Protein AF-A0A2G2GHB9-F1 (afdb_monomer_lite)

Sequence (116 aa):
MEKRIILSNEKTLLSKEYKMWLAQELSEKMLSRMKTADWLSDVLYAYEGTIYISRHYILRIHDELVDCAFGHDGAFTWASDVRRFCDKLPERRSARSQLLKLQVFDAVFKILQSEE

Radius of gyration: 13.55 Å; chains: 1; bounding box: 34×33×32 Å

Structure (mmCIF, N/CA/C/O backbone):
data_AF-A0A2G2GHB9-F1
#
_entry.id   AF-A0A2G2GHB9-F1
#
loop_
_atom_site.group_PDB
_atom_site.id
_atom_site.type_symbol
_atom_site.label_atom_id
_atom_site.label_alt_id
_atom_site.label_comp_id
_atom_site.label_asym_id
_atom_site.label_entity_id
_atom_site.label_seq_id
_atom_site.pdbx_PDB_ins_code
_atom_site.Cartn_x
_atom_site.Cartn_y
_atom_site.Cartn_z
_atom_site.occupancy
_atom_site.B_iso_or_equiv
_atom_site.auth_seq_id
_atom_site.auth_comp_id
_atom_site.auth_asym_id
_atom_site.auth_atom_id
_atom_site.pdbx_PDB_model_num
ATOM 1 N N . MET A 1 1 ? -10.915 9.281 20.440 1.00 53.53 1 MET A N 1
ATOM 2 C CA . MET A 1 1 ? -10.208 10.090 19.421 1.00 53.53 1 MET A CA 1
ATOM 3 C C . MET A 1 1 ? -10.323 9.338 18.115 1.00 53.53 1 MET A C 1
ATOM 5 O O . MET A 1 1 ? -10.136 8.132 18.135 1.00 53.53 1 MET A O 1
ATOM 9 N N . GLU A 1 2 ? -10.687 10.006 17.026 1.00 70.44 2 GLU A N 1
ATOM 10 C CA . GLU A 1 2 ? -10.761 9.364 15.709 1.00 70.44 2 GLU A CA 1
ATOM 11 C C . GLU A 1 2 ? -9.355 8.898 15.294 1.00 70.44 2 GLU A C 1
ATOM 13 O O . GLU A 1 2 ? -8.417 9.704 15.291 1.00 70.44 2 GLU A O 1
ATOM 18 N N . LYS A 1 3 ? -9.186 7.597 15.009 1.00 86.56 3 LYS A N 1
ATOM 19 C CA . LYS A 1 3 ? -7.924 7.068 14.480 1.00 86.56 3 LYS A CA 1
ATOM 20 C C . LYS A 1 3 ? -7.722 7.681 13.093 1.00 86.56 3 LYS A C 1
ATOM 22 O O . LYS A 1 3 ? -8.579 7.558 12.219 1.00 86.56 3 LYS A O 1
ATOM 27 N N . ARG A 1 4 ? -6.606 8.390 12.910 1.00 92.75 4 ARG A N 1
ATOM 28 C CA . ARG A 1 4 ? -6.264 9.046 11.644 1.00 92.75 4 ARG A CA 1
ATOM 29 C C . ARG A 1 4 ? -4.873 8.637 11.196 1.00 92.75 4 ARG A C 1
ATOM 31 O O . ARG A 1 4 ? -3.920 8.745 11.966 1.00 92.75 4 ARG A O 1
ATOM 38 N N . ILE A 1 5 ? -4.757 8.243 9.936 1.00 95.00 5 ILE A N 1
ATOM 39 C CA . ILE A 1 5 ? -3.480 7.925 9.295 1.00 95.00 5 ILE A CA 1
ATOM 40 C C . ILE A 1 5 ? -3.268 8.878 8.137 1.00 95.00 5 ILE A C 1
ATOM 42 O O . ILE A 1 5 ? -4.180 9.147 7.362 1.00 95.00 5 ILE A O 1
ATOM 46 N N . ILE A 1 6 ? -2.052 9.405 8.023 1.00 95.94 6 ILE A N 1
ATOM 47 C CA . ILE A 1 6 ? -1.658 10.270 6.915 1.00 95.94 6 ILE A CA 1
ATOM 48 C C . ILE A 1 6 ? -0.632 9.515 6.084 1.00 95.94 6 ILE A C 1
ATOM 50 O O . ILE A 1 6 ? 0.429 9.128 6.583 1.00 95.94 6 ILE A O 1
ATOM 54 N N . LEU A 1 7 ? -0.948 9.311 4.810 1.00 96.69 7 LEU A N 1
ATOM 55 C CA . LEU A 1 7 ? -0.066 8.632 3.879 1.00 96.69 7 LEU A CA 1
ATOM 56 C C . LEU A 1 7 ? 1.143 9.492 3.520 1.00 96.69 7 LEU A C 1
ATOM 58 O O . LEU A 1 7 ? 1.153 10.720 3.630 1.00 96.69 7 LEU A O 1
ATOM 62 N N . SER A 1 8 ? 2.197 8.812 3.098 1.00 96.62 8 SER A N 1
ATOM 63 C CA . SER A 1 8 ? 3.403 9.441 2.590 1.00 96.62 8 SER A CA 1
ATOM 64 C C . SER A 1 8 ? 3.063 10.152 1.277 1.00 96.62 8 SER A C 1
ATOM 66 O O . SER A 1 8 ? 2.224 9.695 0.501 1.00 96.62 8 SER A O 1
ATOM 68 N N . ASN A 1 9 ? 3.694 11.297 1.011 1.00 95.69 9 ASN A N 1
ATOM 69 C CA . ASN A 1 9 ? 3.399 12.051 -0.209 1.00 95.69 9 ASN A CA 1
ATOM 70 C C . ASN A 1 9 ? 3.831 11.281 -1.477 1.00 95.69 9 ASN A C 1
ATOM 72 O O . ASN A 1 9 ? 4.693 10.402 -1.426 1.00 95.69 9 ASN A O 1
ATOM 76 N N . GLU A 1 10 ? 3.277 11.656 -2.636 1.00 96.00 10 GLU A N 1
ATOM 77 C CA . GLU A 1 10 ? 3.544 10.998 -3.927 1.00 96.00 10 GLU A CA 1
ATOM 78 C C . GLU A 1 10 ? 5.046 10.914 -4.257 1.00 96.00 10 GLU A C 1
ATOM 80 O O . GLU A 1 10 ? 5.521 9.881 -4.729 1.00 96.00 10 GLU A O 1
ATOM 85 N N . LYS A 1 11 ? 5.823 11.966 -3.961 1.00 96.31 11 LYS A N 1
ATOM 86 C CA . LYS A 1 11 ? 7.272 11.989 -4.216 1.00 96.31 11 LYS A CA 1
ATOM 87 C C . LYS A 1 11 ? 8.006 10.933 -3.387 1.00 96.31 11 LYS A C 1
ATOM 89 O O . LYS A 1 11 ? 8.937 10.319 -3.904 1.00 96.31 11 LYS A O 1
ATOM 94 N N . THR A 1 12 ? 7.597 10.736 -2.135 1.00 97.06 12 THR A N 1
ATOM 95 C CA . THR A 1 12 ? 8.139 9.699 -1.254 1.00 97.06 12 THR A CA 1
ATOM 96 C C . THR A 1 12 ? 7.714 8.317 -1.725 1.00 97.06 12 THR A C 1
ATOM 98 O O . THR A 1 12 ? 8.582 7.479 -1.920 1.00 97.06 12 THR A O 1
ATOM 101 N N . LEU A 1 13 ? 6.423 8.083 -1.978 1.00 96.88 13 LEU A N 1
ATOM 102 C CA . LEU A 1 13 ? 5.926 6.764 -2.390 1.00 96.88 13 LEU A CA 1
ATOM 103 C C . LEU A 1 13 ? 6.558 6.284 -3.703 1.00 96.88 13 LEU A C 1
ATOM 105 O O . LEU A 1 13 ? 6.913 5.117 -3.843 1.00 96.88 13 LEU A O 1
ATOM 109 N N . LEU A 1 14 ? 6.747 7.187 -4.667 1.00 96.44 14 LEU A N 1
ATOM 110 C CA . LEU A 1 14 ? 7.364 6.857 -5.954 1.00 96.44 14 LEU A CA 1
ATOM 111 C C . LEU A 1 14 ? 8.899 6.787 -5.901 1.00 96.44 14 LEU A C 1
ATOM 113 O O . LEU A 1 14 ? 9.535 6.497 -6.919 1.00 96.44 14 LEU A O 1
ATOM 117 N N . SER A 1 15 ? 9.515 7.076 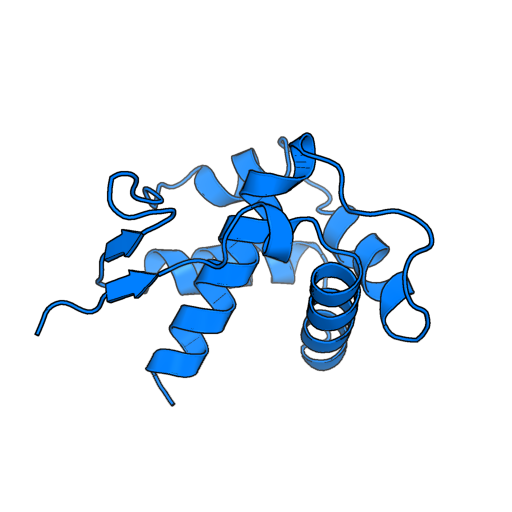-4.754 1.00 96.81 15 SER A N 1
ATOM 118 C CA . SER A 1 15 ? 10.968 7.111 -4.610 1.00 96.81 15 SER A CA 1
ATOM 119 C C . SER A 1 15 ? 11.592 5.715 -4.724 1.00 96.81 15 SER A C 1
ATOM 121 O O . SER A 1 15 ? 10.920 4.682 -4.656 1.00 96.81 15 SER A O 1
ATOM 123 N N . LYS A 1 16 ? 12.908 5.675 -4.948 1.00 95.69 16 LYS A N 1
ATOM 124 C CA . LYS A 1 16 ? 13.646 4.403 -5.003 1.00 95.69 16 LYS A CA 1
ATOM 125 C C . LYS A 1 16 ? 13.775 3.809 -3.606 1.00 95.69 16 LYS A C 1
ATOM 127 O O . LYS A 1 16 ? 13.712 2.598 -3.436 1.00 95.69 16 LYS A O 1
ATOM 132 N N . GLU A 1 17 ? 13.933 4.699 -2.638 1.00 95.25 17 GLU A N 1
ATOM 133 C CA . GLU A 1 17 ? 14.120 4.436 -1.225 1.00 95.25 17 GLU A CA 1
ATOM 134 C C . GLU A 1 17 ? 12.874 3.760 -0.652 1.00 95.25 17 GLU A C 1
ATOM 136 O O . GLU A 1 17 ? 12.983 2.702 -0.043 1.00 95.25 17 GLU A O 1
ATOM 141 N N . TYR A 1 18 ? 11.681 4.289 -0.948 1.00 95.88 18 TYR A N 1
ATOM 142 C CA . TYR A 1 18 ? 10.423 3.680 -0.516 1.00 95.88 18 TYR A CA 1
ATOM 143 C C . TYR A 1 18 ? 10.217 2.299 -1.140 1.00 95.88 18 TYR A C 1
ATOM 145 O O . TYR A 1 18 ? 9.785 1.366 -0.474 1.00 95.88 18 TYR A O 1
ATOM 153 N N . LYS A 1 19 ? 10.570 2.140 -2.419 1.00 93.94 19 LYS A N 1
ATOM 154 C CA . LYS A 1 19 ? 10.466 0.851 -3.109 1.00 93.94 19 LYS A CA 1
ATOM 155 C C . LYS A 1 19 ? 11.386 -0.214 -2.504 1.00 93.94 19 LYS A C 1
ATOM 157 O O . LYS A 1 19 ? 10.980 -1.368 -2.411 1.00 93.94 19 LYS A O 1
ATOM 162 N N . MET A 1 20 ? 12.604 0.167 -2.121 1.00 94.06 20 MET A N 1
ATOM 163 C CA . MET A 1 20 ? 13.547 -0.719 -1.436 1.00 94.06 20 MET A CA 1
ATOM 164 C C . MET A 1 20 ? 13.067 -1.053 -0.020 1.00 94.06 20 MET A C 1
ATOM 166 O O . MET A 1 20 ? 13.031 -2.226 0.329 1.00 94.06 20 MET A O 1
ATOM 170 N N . TRP A 1 21 ? 12.618 -0.056 0.748 1.00 95.12 21 TRP A N 1
ATOM 171 C CA . TRP A 1 21 ? 12.028 -0.275 2.072 1.00 95.12 21 TRP A CA 1
ATOM 172 C C . TRP A 1 21 ? 10.840 -1.246 2.005 1.00 95.12 21 TRP A C 1
ATOM 174 O O . TRP A 1 21 ? 10.829 -2.265 2.685 1.00 95.12 21 TRP A O 1
ATOM 184 N N . LEU A 1 22 ? 9.895 -1.016 1.088 1.00 94.38 22 LEU A N 1
ATOM 185 C CA . LEU A 1 22 ? 8.750 -1.906 0.893 1.00 94.38 22 LEU A CA 1
ATOM 186 C C . LEU A 1 22 ? 9.181 -3.332 0.514 1.00 94.38 22 LEU A C 1
ATOM 188 O O . LEU A 1 22 ? 8.553 -4.304 0.928 1.00 94.38 22 LEU A O 1
ATOM 192 N N . ALA A 1 23 ? 10.242 -3.476 -0.284 1.00 92.81 23 ALA A N 1
ATOM 193 C CA . ALA A 1 23 ? 10.780 -4.784 -0.637 1.00 92.81 23 ALA A CA 1
ATOM 194 C C . ALA A 1 23 ? 11.309 -5.543 0.588 1.00 92.81 23 ALA A C 1
ATOM 196 O O . ALA A 1 23 ? 11.078 -6.748 0.680 1.00 92.81 23 ALA A O 1
ATOM 197 N N . GLN A 1 24 ? 11.980 -4.845 1.507 1.00 93.19 24 GLN A N 1
ATOM 198 C CA . GLN A 1 24 ? 12.509 -5.404 2.754 1.00 93.19 24 GLN A CA 1
ATOM 199 C C . GLN A 1 24 ? 11.370 -5.849 3.674 1.00 93.19 24 GLN A C 1
ATOM 201 O O . GLN A 1 24 ? 11.286 -7.029 4.006 1.00 93.19 24 GLN A O 1
ATOM 206 N N . GLU A 1 25 ? 10.414 -4.961 3.945 1.00 93.31 25 GLU A N 1
ATOM 207 C CA . GLU A 1 25 ? 9.235 -5.259 4.768 1.00 93.31 25 GLU A CA 1
ATOM 208 C C . GLU A 1 25 ? 8.436 -6.464 4.238 1.00 93.31 25 GLU A C 1
ATOM 210 O O . GLU A 1 25 ? 8.007 -7.352 4.979 1.00 93.31 25 GLU A O 1
ATOM 215 N N . LEU A 1 26 ? 8.238 -6.538 2.917 1.00 90.75 26 LEU A N 1
ATOM 216 C CA . LEU A 1 26 ? 7.537 -7.664 2.299 1.00 90.75 26 LEU A CA 1
ATOM 217 C C . LEU A 1 26 ? 8.355 -8.953 2.286 1.00 90.75 26 LEU A C 1
ATOM 219 O O . LEU A 1 26 ? 7.756 -10.029 2.170 1.00 90.75 26 LEU A O 1
ATOM 223 N N . SER A 1 27 ? 9.684 -8.863 2.326 1.00 89.06 27 SER A N 1
ATOM 224 C CA . SER A 1 27 ? 10.577 -10.016 2.439 1.00 89.06 27 SER A CA 1
ATOM 225 C C . SER A 1 27 ? 10.486 -10.615 3.841 1.00 89.06 27 SER A C 1
ATOM 227 O O . SER A 1 27 ? 10.250 -11.815 3.971 1.00 89.06 27 SER A O 1
ATOM 229 N N . GLU A 1 28 ? 10.534 -9.771 4.875 1.00 89.62 28 GLU A N 1
ATOM 230 C CA . GLU A 1 28 ? 10.434 -10.177 6.283 1.00 89.62 28 GLU A CA 1
ATOM 231 C C . GLU A 1 28 ? 9.115 -10.888 6.602 1.00 89.62 28 GLU A C 1
ATOM 233 O O . GLU A 1 28 ? 9.102 -11.891 7.311 1.00 89.62 28 GLU A O 1
ATOM 238 N N . LYS A 1 29 ? 7.997 -10.445 6.013 1.00 87.62 29 LYS A N 1
ATOM 239 C CA . LYS A 1 29 ? 6.691 -11.103 6.207 1.00 87.62 29 LYS A CA 1
ATOM 240 C C . LYS A 1 29 ? 6.564 -12.468 5.516 1.00 87.62 29 LYS A C 1
ATOM 242 O O . LYS A 1 29 ? 5.633 -13.208 5.819 1.00 87.62 29 LYS A O 1
ATOM 247 N N . MET A 1 30 ? 7.429 -12.792 4.547 1.00 83.75 30 MET A N 1
ATOM 248 C CA . MET A 1 30 ? 7.450 -14.063 3.792 1.00 83.75 30 MET A CA 1
ATOM 249 C C . MET A 1 30 ? 6.094 -14.534 3.206 1.00 83.75 30 MET A C 1
ATOM 251 O O . MET A 1 30 ? 5.898 -15.718 2.933 1.00 83.75 30 MET A O 1
ATOM 255 N N . LEU A 1 31 ? 5.146 -13.623 2.957 1.00 85.88 31 LEU A N 1
ATOM 256 C CA . LEU A 1 31 ? 3.818 -13.970 2.429 1.00 85.88 31 LEU A CA 1
ATOM 257 C C . LEU A 1 31 ? 3.885 -14.462 0.972 1.00 85.88 31 LEU A C 1
ATOM 259 O O . LEU A 1 31 ? 4.718 -14.007 0.185 1.00 85.88 31 LEU A O 1
ATOM 263 N N . SER A 1 32 ? 3.001 -15.374 0.566 1.00 86.19 32 SER A N 1
ATOM 264 C CA . SER A 1 32 ? 2.811 -15.680 -0.860 1.00 86.19 32 SER A CA 1
ATOM 265 C C . SER A 1 32 ? 2.080 -14.528 -1.565 1.00 86.19 32 SER A C 1
ATOM 267 O O . SER A 1 32 ? 1.520 -13.661 -0.908 1.00 86.19 32 SER A O 1
ATOM 269 N N . ARG A 1 33 ? 2.056 -14.512 -2.905 1.00 86.31 33 ARG A N 1
ATOM 270 C CA . ARG A 1 33 ? 1.388 -13.447 -3.686 1.00 86.31 33 ARG A CA 1
ATOM 271 C C . ARG A 1 33 ? -0.076 -13.247 -3.283 1.00 86.31 33 ARG A C 1
ATOM 273 O O . ARG A 1 33 ? -0.453 -12.131 -2.952 1.00 86.31 33 ARG A O 1
ATOM 280 N N . MET A 1 34 ? -0.844 -14.338 -3.253 1.00 86.81 34 MET A N 1
ATOM 281 C CA . MET A 1 34 ? -2.251 -14.325 -2.835 1.00 86.81 34 MET A CA 1
ATOM 282 C C . MET A 1 34 ? -2.392 -13.906 -1.375 1.00 86.81 34 MET A C 1
ATOM 284 O O . MET A 1 34 ? -3.137 -12.985 -1.075 1.00 86.81 34 MET A O 1
ATOM 288 N N . LYS A 1 35 ? -1.575 -14.481 -0.480 1.00 90.19 35 LYS A N 1
ATOM 289 C CA . LYS A 1 35 ? -1.613 -14.110 0.938 1.00 90.19 35 LYS A CA 1
ATOM 290 C C . LYS A 1 35 ? -1.274 -12.643 1.184 1.00 90.19 35 LYS A C 1
ATOM 292 O O . LYS A 1 35 ? -1.741 -12.091 2.167 1.00 90.19 35 LYS A O 1
ATOM 297 N N . THR A 1 36 ? -0.465 -12.011 0.334 1.00 91.25 36 THR A N 1
ATOM 298 C CA . THR A 1 36 ? -0.227 -10.566 0.420 1.00 91.25 36 THR A CA 1
ATOM 299 C C . THR A 1 36 ? -1.503 -9.785 0.116 1.00 91.25 36 THR A C 1
ATOM 301 O O . THR A 1 36 ? -1.779 -8.824 0.819 1.00 91.25 36 THR A O 1
ATOM 304 N N . ALA A 1 37 ? -2.279 -10.177 -0.897 1.00 90.62 37 ALA A N 1
ATOM 305 C CA . ALA A 1 37 ? -3.540 -9.513 -1.229 1.00 90.62 37 ALA A CA 1
ATOM 306 C C . ALA A 1 37 ? -4.590 -9.685 -0.121 1.00 90.62 37 ALA A C 1
ATOM 308 O O . ALA A 1 37 ? -5.199 -8.697 0.296 1.00 90.62 37 ALA A O 1
ATOM 309 N N . ASP A 1 38 ? -4.727 -10.910 0.396 1.00 92.25 38 ASP A N 1
ATOM 310 C CA . ASP A 1 38 ? -5.612 -11.220 1.524 1.00 92.25 38 ASP A CA 1
ATOM 311 C C . ASP A 1 38 ? -5.213 -10.387 2.749 1.00 92.25 38 ASP A C 1
ATOM 313 O O . ASP A 1 38 ? -6.023 -9.653 3.301 1.00 92.25 38 ASP A O 1
ATOM 317 N N . TRP A 1 39 ? -3.922 -10.385 3.097 1.00 94.25 39 TRP A N 1
ATOM 318 C CA . TRP A 1 39 ? -3.394 -9.618 4.225 1.00 94.25 39 TRP A CA 1
ATOM 319 C C . TRP A 1 39 ? -3.630 -8.107 4.098 1.00 94.25 39 TRP A C 1
ATOM 321 O O . TRP A 1 39 ? -3.996 -7.459 5.077 1.00 94.25 39 TRP A O 1
ATOM 331 N N . LEU A 1 40 ? -3.435 -7.530 2.907 1.00 94.94 40 LEU A N 1
ATOM 332 C CA . LEU A 1 40 ? -3.727 -6.112 2.674 1.00 94.94 40 LEU A CA 1
ATOM 333 C C . LEU A 1 40 ? -5.209 -5.808 2.906 1.00 94.94 40 LEU A C 1
ATOM 335 O O . LEU A 1 40 ? -5.539 -4.799 3.528 1.00 94.94 40 LEU A O 1
ATOM 339 N N . SER A 1 41 ? -6.079 -6.681 2.402 1.00 94.81 41 SER A N 1
ATOM 340 C CA . SER A 1 41 ? -7.529 -6.558 2.534 1.00 94.81 41 SER A CA 1
ATOM 341 C C . SER A 1 41 ? -7.952 -6.646 3.997 1.00 94.81 41 SER A C 1
ATOM 343 O O . SER A 1 41 ? -8.640 -5.753 4.483 1.00 94.81 41 SER A O 1
ATOM 345 N N . ASP A 1 42 ? -7.470 -7.657 4.718 1.00 95.31 42 ASP A N 1
ATOM 346 C CA . ASP A 1 42 ? -7.795 -7.894 6.124 1.00 95.31 42 ASP A CA 1
ATOM 347 C C . ASP A 1 42 ? -7.439 -6.688 7.000 1.00 95.31 42 ASP A C 1
ATOM 349 O O . ASP A 1 42 ? -8.272 -6.211 7.772 1.00 95.31 42 ASP A O 1
ATOM 353 N N . VAL A 1 43 ? -6.224 -6.143 6.849 1.00 95.75 43 VAL A N 1
ATOM 354 C CA . VAL A 1 43 ? -5.784 -4.984 7.644 1.00 95.75 43 VAL A CA 1
ATOM 355 C C . VAL A 1 43 ? -6.592 -3.732 7.302 1.00 95.75 43 VAL A C 1
ATOM 357 O O . VAL A 1 43 ? -6.958 -2.976 8.200 1.00 95.75 43 VAL A O 1
ATOM 360 N N . LEU A 1 44 ? -6.886 -3.497 6.020 1.00 95.50 44 LEU A N 1
ATOM 361 C CA . LEU A 1 44 ? -7.671 -2.331 5.612 1.00 95.50 44 LEU A CA 1
ATOM 362 C C . LEU A 1 44 ? -9.123 -2.424 6.093 1.00 95.50 44 LEU A C 1
ATOM 364 O O . LEU A 1 44 ? -9.642 -1.437 6.606 1.00 95.50 44 LEU A O 1
ATOM 368 N N . TYR A 1 45 ? -9.777 -3.580 5.968 1.00 93.88 45 TYR A N 1
ATOM 369 C CA . TYR A 1 45 ? -11.169 -3.736 6.404 1.00 93.88 45 TYR A CA 1
ATOM 370 C C . TYR A 1 45 ? -11.335 -3.708 7.918 1.00 93.88 45 TYR A C 1
ATOM 372 O O . TYR A 1 45 ? -12.371 -3.253 8.398 1.00 93.88 45 TYR A O 1
ATOM 380 N N . ALA A 1 46 ? -10.331 -4.160 8.668 1.00 93.50 46 ALA A N 1
ATOM 381 C CA . ALA A 1 46 ? -10.348 -4.086 10.123 1.00 93.50 46 ALA A CA 1
ATOM 382 C C . ALA A 1 46 ? -10.118 -2.661 10.660 1.00 93.50 46 ALA A C 1
ATOM 384 O O . ALA A 1 46 ? -10.369 -2.399 11.837 1.00 93.50 46 ALA A O 1
ATOM 385 N N . TYR A 1 47 ? -9.629 -1.730 9.835 1.00 94.00 47 TYR A N 1
ATOM 386 C CA . TYR A 1 47 ? -9.275 -0.395 10.299 1.00 94.00 47 TYR A CA 1
ATOM 387 C C . TYR A 1 47 ? -10.494 0.520 10.473 1.00 94.00 47 TYR A C 1
ATOM 389 O O . TYR A 1 47 ? -11.064 1.044 9.516 1.00 94.00 47 TYR A O 1
ATOM 397 N N . GLU A 1 48 ? -10.833 0.801 11.730 1.00 91.56 48 GLU A N 1
ATOM 398 C CA . GLU A 1 48 ? -11.882 1.751 12.112 1.00 91.56 48 GLU A CA 1
ATOM 399 C C . GLU A 1 48 ? -11.326 3.184 12.245 1.00 91.56 48 GLU A C 1
ATOM 401 O O . GLU A 1 48 ? -11.166 3.728 13.344 1.00 91.56 48 GLU A O 1
ATOM 406 N N . GLY A 1 49 ? -10.987 3.809 11.115 1.00 92.62 49 GLY A N 1
ATOM 407 C CA . GLY A 1 49 ? -10.475 5.180 11.086 1.00 92.62 49 GLY A CA 1
ATOM 408 C C . GLY A 1 49 ? -10.415 5.802 9.693 1.00 92.62 49 GLY A C 1
ATOM 409 O O . GLY A 1 49 ? -10.803 5.195 8.695 1.00 92.62 49 GLY A O 1
ATOM 410 N N . THR A 1 50 ? -9.892 7.028 9.618 1.00 94.75 50 THR A N 1
ATOM 411 C CA . THR A 1 50 ? -9.788 7.776 8.357 1.00 94.75 50 THR A C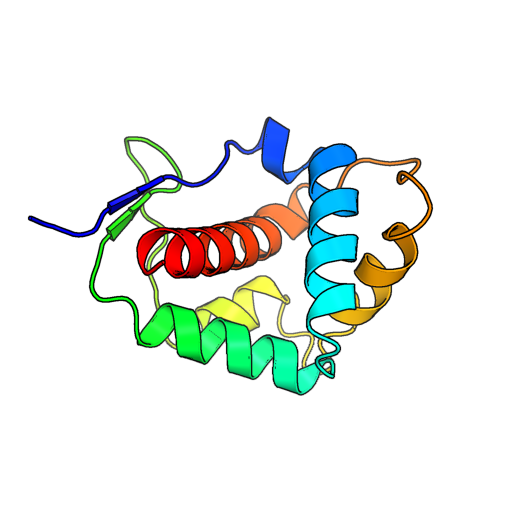A 1
ATOM 412 C C . THR A 1 50 ? -8.345 7.806 7.851 1.00 94.75 50 THR A C 1
ATOM 414 O O . THR A 1 50 ? -7.430 8.277 8.533 1.00 94.75 50 THR A O 1
ATOM 417 N N . ILE A 1 51 ? -8.142 7.339 6.616 1.00 96.56 51 ILE A N 1
ATOM 418 C CA . ILE A 1 51 ? -6.842 7.331 5.937 1.00 96.56 51 ILE A CA 1
ATOM 419 C C . ILE A 1 51 ? -6.785 8.501 4.953 1.00 96.56 51 ILE A C 1
ATOM 421 O O . ILE A 1 51 ? -7.568 8.578 4.009 1.00 96.56 51 ILE A O 1
ATOM 425 N N . TYR A 1 52 ? -5.841 9.415 5.148 1.00 96.62 52 TYR A N 1
ATOM 426 C CA . TYR A 1 52 ? -5.671 10.618 4.338 1.00 96.62 52 TYR A CA 1
ATOM 427 C C . TYR A 1 52 ? -4.513 10.457 3.355 1.00 96.62 52 TYR A C 1
ATOM 429 O O . TYR A 1 52 ? -3.360 10.331 3.758 1.00 96.62 52 TYR A O 1
ATOM 437 N N . ILE A 1 53 ? -4.804 10.553 2.057 1.00 94.50 53 ILE A N 1
ATOM 438 C CA . ILE A 1 53 ? -3.789 10.683 0.998 1.00 94.50 53 ILE A CA 1
ATOM 439 C C . ILE A 1 53 ? -3.115 12.056 1.092 1.00 94.50 53 ILE A C 1
ATOM 441 O O . ILE A 1 53 ? -1.913 12.209 0.891 1.00 94.50 53 ILE A O 1
ATOM 445 N N . SER A 1 54 ? -3.914 13.080 1.378 1.00 90.12 54 SER A N 1
ATOM 446 C CA . SER A 1 54 ? -3.460 14.437 1.660 1.00 90.12 54 SER A CA 1
ATOM 447 C C . SER A 1 54 ? -4.511 15.148 2.511 1.00 90.12 54 SER A C 1
ATOM 449 O O . SER A 1 54 ? -5.554 14.579 2.825 1.00 90.12 54 SER A O 1
ATOM 451 N N . ARG A 1 55 ? -4.286 16.424 2.841 1.00 84.56 55 ARG A N 1
ATOM 452 C CA . ARG A 1 55 ? -5.217 17.225 3.654 1.00 84.56 55 ARG A CA 1
ATOM 453 C C . ARG A 1 55 ? -6.661 17.241 3.126 1.00 84.56 55 ARG A C 1
ATOM 455 O O . ARG A 1 55 ? -7.581 17.431 3.912 1.00 84.56 55 ARG A O 1
ATOM 462 N N . HIS A 1 56 ? -6.850 17.067 1.819 1.00 89.00 56 HIS A N 1
ATOM 463 C CA . HIS A 1 56 ? -8.154 17.183 1.158 1.00 89.00 56 HIS A CA 1
ATOM 464 C C . HIS A 1 56 ? -8.663 15.874 0.552 1.00 89.00 56 HIS A C 1
ATOM 466 O O . HIS A 1 56 ? -9.779 15.842 0.046 1.00 89.00 56 HIS A O 1
ATOM 472 N N . TYR A 1 57 ? -7.861 14.809 0.587 1.00 93.31 57 TYR A N 1
ATOM 473 C CA . TYR A 1 57 ? -8.189 13.550 -0.073 1.00 93.31 57 TYR A CA 1
ATOM 474 C C . TYR A 1 57 ? -8.048 12.390 0.897 1.00 93.31 57 TYR A C 1
ATOM 476 O O . TYR A 1 57 ? -7.002 12.226 1.527 1.00 93.31 57 TYR A O 1
ATOM 484 N N . ILE A 1 58 ? -9.094 11.574 0.961 1.00 95.31 58 ILE A N 1
ATOM 485 C CA . ILE A 1 58 ? -9.135 10.343 1.742 1.00 95.31 58 ILE A CA 1
ATOM 486 C C . ILE A 1 58 ? -8.930 9.138 0.826 1.00 95.31 58 ILE A C 1
ATOM 488 O O . ILE A 1 58 ? -9.393 9.132 -0.316 1.00 95.31 58 ILE A O 1
ATOM 492 N N . LEU A 1 59 ? -8.240 8.120 1.330 1.00 95.38 59 LEU A N 1
ATOM 493 C CA . LEU A 1 59 ? -8.231 6.798 0.724 1.00 95.38 59 LEU A CA 1
ATOM 494 C C . LEU A 1 59 ? -9.495 6.080 1.197 1.00 95.38 59 LEU A C 1
ATOM 496 O O . LEU A 1 59 ? -9.589 5.673 2.353 1.00 95.38 59 LEU A O 1
ATOM 500 N N . ARG A 1 60 ? -10.491 5.973 0.318 1.00 94.00 60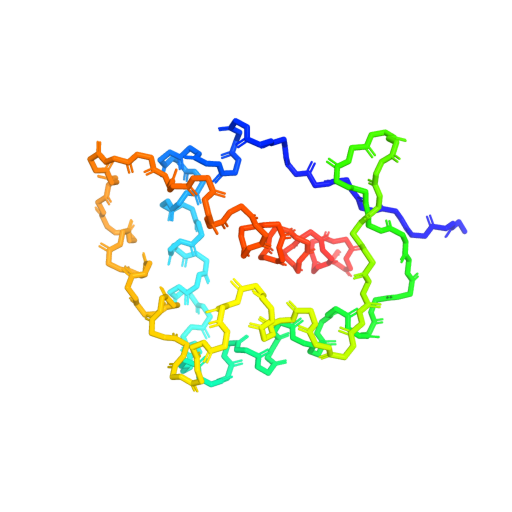 ARG A N 1
ATOM 501 C CA . ARG A 1 60 ? -11.729 5.257 0.628 1.00 94.00 60 ARG A CA 1
ATOM 502 C C . ARG A 1 60 ? -11.468 3.753 0.587 1.00 94.00 60 ARG A C 1
ATOM 504 O O . ARG A 1 60 ? -11.094 3.237 -0.459 1.00 94.00 60 ARG A O 1
ATOM 511 N N . ILE A 1 61 ? -11.714 3.072 1.701 1.00 93.19 61 ILE A N 1
ATOM 512 C CA . ILE A 1 61 ? -11.675 1.610 1.777 1.00 93.19 61 ILE A CA 1
ATOM 513 C C . ILE A 1 61 ? -12.998 1.067 1.226 1.00 93.19 61 ILE A C 1
ATOM 515 O O . ILE A 1 61 ? -14.075 1.517 1.623 1.00 93.19 61 ILE A O 1
ATOM 519 N N . HIS A 1 62 ? -12.913 0.158 0.261 1.00 91.50 62 HIS A N 1
ATOM 520 C CA . HIS A 1 62 ? -14.040 -0.547 -0.347 1.00 91.50 62 HIS A CA 1
ATOM 521 C C . HIS A 1 62 ? -13.574 -1.932 -0.816 1.00 91.50 62 HIS A C 1
ATOM 523 O O . HIS A 1 62 ? -12.373 -2.124 -0.999 1.00 91.50 62 HIS A O 1
ATOM 529 N N . ASP A 1 63 ? -14.527 -2.846 -1.010 1.00 87.69 63 ASP A N 1
ATOM 530 C CA . ASP A 1 63 ? -14.358 -4.253 -1.424 1.00 87.69 63 ASP A CA 1
ATOM 531 C C . ASP A 1 63 ? -13.328 -4.471 -2.550 1.00 87.69 63 ASP A C 1
ATOM 533 O O . ASP A 1 63 ? -12.467 -5.343 -2.463 1.00 87.69 63 ASP A O 1
ATOM 537 N N . GLU A 1 64 ? -13.374 -3.634 -3.583 1.00 89.88 64 GLU A N 1
ATOM 538 C CA . GLU A 1 64 ? -12.499 -3.752 -4.757 1.00 89.88 64 GLU A CA 1
ATOM 539 C C . GLU A 1 64 ? -11.173 -2.969 -4.660 1.00 89.88 64 GLU A C 1
ATOM 541 O O . GLU A 1 64 ? -10.429 -2.903 -5.640 1.00 89.88 64 GLU A O 1
ATOM 546 N N . LEU A 1 65 ? -10.848 -2.327 -3.527 1.00 93.06 65 LEU A N 1
ATOM 547 C CA . LEU A 1 65 ? -9.698 -1.409 -3.441 1.00 93.06 65 LEU A CA 1
ATOM 548 C C . LEU A 1 65 ? -8.373 -2.111 -3.766 1.00 93.06 65 LEU A C 1
ATOM 550 O O . LEU A 1 65 ? -7.555 -1.585 -4.528 1.00 93.06 65 LEU A O 1
ATOM 554 N N . VAL A 1 66 ? -8.152 -3.294 -3.190 1.00 91.88 66 VAL A N 1
ATOM 555 C CA . VAL A 1 66 ? -6.920 -4.063 -3.402 1.00 91.88 66 VAL A CA 1
ATOM 556 C C . VAL A 1 66 ? -6.850 -4.558 -4.848 1.00 91.88 66 VAL A C 1
ATOM 558 O O . VAL A 1 66 ? -5.831 -4.352 -5.505 1.00 91.88 66 VAL A O 1
ATOM 561 N N . ASP A 1 67 ? -7.937 -5.084 -5.406 1.00 89.56 67 ASP A N 1
ATOM 562 C CA . ASP A 1 67 ? -7.970 -5.524 -6.807 1.00 89.56 67 ASP A CA 1
ATOM 563 C C . ASP A 1 67 ? -7.709 -4.371 -7.787 1.00 89.56 67 ASP A C 1
ATOM 565 O O . ASP A 1 67 ? -6.878 -4.492 -8.697 1.00 89.56 67 ASP A O 1
ATOM 569 N N . CYS A 1 68 ? -8.333 -3.213 -7.552 1.00 89.94 68 CYS A N 1
ATOM 570 C CA . CYS A 1 68 ? -8.086 -1.981 -8.300 1.00 89.94 68 CYS A CA 1
ATOM 571 C C . CYS A 1 68 ? -6.609 -1.571 -8.232 1.00 89.94 68 CYS A C 1
ATOM 573 O O . CYS A 1 68 ? -6.002 -1.216 -9.245 1.00 89.94 68 CYS A O 1
ATOM 575 N N . ALA A 1 69 ? -5.996 -1.650 -7.047 1.00 90.12 69 ALA A N 1
ATOM 576 C CA . ALA A 1 69 ? -4.600 -1.284 -6.838 1.00 90.12 69 ALA A CA 1
ATOM 577 C C . ALA A 1 69 ? -3.622 -2.192 -7.602 1.00 90.12 69 ALA A C 1
ATOM 579 O O . ALA A 1 69 ? -2.552 -1.743 -8.033 1.00 90.12 69 ALA A O 1
ATOM 580 N N . PHE A 1 70 ? -3.978 -3.460 -7.806 1.00 88.12 70 PHE A N 1
ATOM 581 C CA . PHE A 1 70 ? -3.201 -4.402 -8.610 1.00 88.12 70 PHE A CA 1
ATOM 582 C C . PHE A 1 70 ? -3.613 -4.435 -10.086 1.00 88.12 70 PHE A C 1
ATOM 584 O O . PHE A 1 70 ? -2.974 -5.141 -10.862 1.00 88.12 70 PHE A O 1
ATOM 591 N N . GLY A 1 71 ? -4.573 -3.605 -10.503 1.00 83.25 71 GLY A N 1
ATOM 592 C CA . GLY A 1 71 ? -5.031 -3.516 -11.889 1.00 83.25 71 GLY A CA 1
ATOM 593 C C . GLY A 1 71 ? -5.704 -4.801 -12.363 1.00 83.25 71 GLY A C 1
ATOM 594 O O . GLY A 1 71 ? -5.518 -5.186 -13.514 1.00 83.25 71 GLY A O 1
ATOM 595 N N . HIS A 1 72 ? -6.409 -5.488 -11.459 1.00 75.62 72 HIS A N 1
ATOM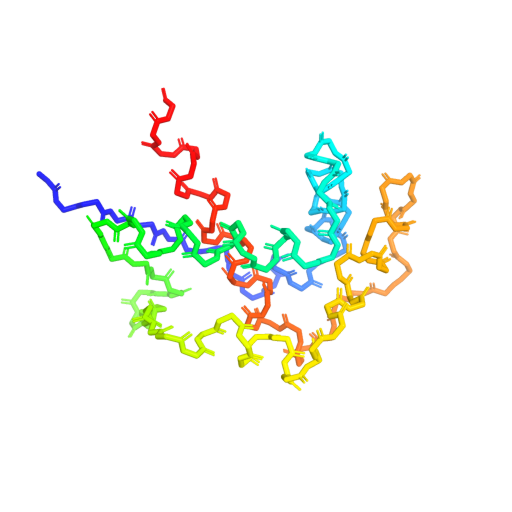 596 C CA . HIS A 1 72 ? -6.980 -6.819 -11.684 1.00 75.62 72 HIS A CA 1
ATOM 597 C C . HIS A 1 72 ? -5.942 -7.882 -12.099 1.00 75.62 72 HIS A C 1
ATOM 599 O O . HIS A 1 72 ? -6.290 -8.894 -12.709 1.00 75.62 72 HIS A O 1
ATOM 605 N N . ASP A 1 73 ? -4.659 -7.684 -11.757 1.00 74.81 73 ASP A N 1
ATOM 606 C CA . ASP A 1 73 ? -3.650 -8.746 -11.795 1.00 74.81 73 ASP A CA 1
ATOM 607 C C . ASP A 1 73 ? -3.982 -9.788 -10.721 1.00 74.81 73 ASP A C 1
ATOM 609 O O . ASP A 1 73 ? -3.452 -9.744 -9.611 1.00 74.81 73 ASP A O 1
ATOM 613 N N . GLY A 1 74 ? -4.851 -10.742 -11.062 1.00 63.38 74 GLY A N 1
ATOM 614 C CA . GLY A 1 74 ? -5.274 -11.816 -10.160 1.00 63.38 74 GLY A CA 1
ATOM 615 C C . GLY A 1 74 ? -4.137 -12.737 -9.702 1.00 63.38 74 GLY A C 1
ATOM 616 O O . GLY A 1 74 ? -4.332 -13.551 -8.806 1.00 63.38 74 GLY A O 1
ATOM 617 N N . ALA A 1 75 ? -2.938 -12.621 -10.285 1.00 72.44 75 ALA A N 1
ATOM 618 C CA . ALA A 1 75 ? -1.757 -13.352 -9.840 1.00 72.44 75 ALA A CA 1
ATOM 619 C C . ALA A 1 75 ? -0.882 -12.554 -8.857 1.00 72.44 75 ALA A C 1
ATOM 621 O O . ALA A 1 75 ? 0.087 -13.116 -8.331 1.00 72.44 75 ALA A O 1
ATOM 622 N N . PHE A 1 76 ? -1.187 -11.271 -8.614 1.00 79.50 76 PHE A N 1
ATOM 623 C CA . PHE A 1 76 ? -0.467 -10.370 -7.703 1.00 79.50 76 PHE A CA 1
ATOM 624 C C . PHE A 1 76 ? 1.060 -10.435 -7.890 1.00 79.50 76 PHE A C 1
ATOM 626 O O . PHE A 1 76 ? 1.850 -10.413 -6.937 1.00 79.50 76 PHE A O 1
ATOM 633 N N . THR A 1 77 ? 1.495 -10.539 -9.149 1.00 79.06 77 THR A N 1
ATOM 634 C CA . THR A 1 77 ? 2.893 -10.796 -9.542 1.00 79.06 77 THR A CA 1
ATOM 635 C C . THR A 1 77 ? 3.836 -9.714 -9.034 1.00 79.06 77 THR A C 1
ATOM 637 O O . THR A 1 77 ? 4.937 -10.002 -8.557 1.00 79.06 77 THR A O 1
ATOM 640 N N . TRP A 1 78 ? 3.343 -8.476 -9.015 1.00 83.88 78 TRP A N 1
ATOM 641 C CA . TRP A 1 78 ? 4.078 -7.303 -8.563 1.00 83.88 78 TRP A CA 1
ATOM 642 C C . TRP A 1 78 ? 4.634 -7.443 -7.139 1.00 83.88 78 TRP A C 1
ATOM 644 O O . TRP A 1 78 ? 5.746 -6.990 -6.874 1.00 83.88 78 TRP A O 1
ATOM 654 N N . ALA A 1 79 ? 3.902 -8.099 -6.229 1.00 78.69 79 ALA A N 1
ATOM 655 C CA . ALA A 1 79 ? 4.354 -8.302 -4.851 1.00 78.69 79 ALA A CA 1
ATOM 656 C C . ALA A 1 79 ? 5.590 -9.216 -4.770 1.00 78.69 79 ALA A C 1
ATOM 658 O O . ALA A 1 79 ? 6.405 -9.087 -3.862 1.00 78.69 79 ALA A O 1
ATOM 659 N N . SER A 1 80 ? 5.770 -10.129 -5.728 1.00 79.75 80 SER A N 1
ATOM 660 C CA . SER A 1 80 ? 7.014 -10.900 -5.845 1.00 79.75 80 SER A CA 1
ATOM 661 C C . SER A 1 80 ? 8.116 -10.125 -6.553 1.00 79.75 80 SER A C 1
ATOM 663 O O . SER A 1 80 ? 9.275 -10.227 -6.161 1.00 79.75 80 SER A O 1
ATOM 665 N N . ASP A 1 81 ? 7.776 -9.342 -7.574 1.00 83.31 81 ASP A N 1
ATOM 666 C CA . ASP A 1 81 ? 8.772 -8.571 -8.318 1.00 83.31 81 ASP A CA 1
ATOM 667 C C . ASP A 1 81 ? 9.421 -7.488 -7.458 1.00 83.31 81 ASP A C 1
ATOM 669 O O . ASP A 1 81 ? 10.624 -7.253 -7.577 1.00 83.31 81 ASP A O 1
ATOM 673 N N . VAL A 1 82 ? 8.657 -6.856 -6.559 1.00 85.31 82 VAL A N 1
ATOM 674 C CA . VAL A 1 82 ? 9.196 -5.818 -5.676 1.00 85.31 82 VAL A CA 1
ATOM 675 C C . VAL A 1 82 ? 10.241 -6.377 -4.708 1.00 85.31 82 VAL A C 1
ATOM 677 O O . VAL A 1 82 ? 11.238 -5.708 -4.459 1.00 85.31 82 VAL A O 1
ATOM 680 N N . ARG A 1 83 ? 10.111 -7.634 -4.259 1.00 85.81 83 ARG A N 1
ATOM 681 C CA . ARG A 1 83 ? 11.089 -8.282 -3.361 1.00 85.81 83 ARG A CA 1
ATOM 682 C C . ARG A 1 83 ? 12.493 -8.378 -3.951 1.00 85.81 83 ARG A C 1
ATOM 684 O O . ARG A 1 83 ? 13.461 -8.407 -3.202 1.00 85.81 83 ARG A O 1
ATOM 691 N N . ARG A 1 84 ? 12.636 -8.346 -5.282 1.00 86.00 84 ARG A N 1
ATOM 692 C CA . ARG A 1 84 ? 13.952 -8.321 -5.951 1.00 86.00 84 ARG A CA 1
ATOM 693 C C . ARG A 1 84 ? 14.780 -7.078 -5.609 1.00 86.00 84 ARG A C 1
ATOM 695 O O . ARG A 1 84 ? 15.973 -7.055 -5.889 1.00 86.00 84 ARG A O 1
ATOM 702 N N . PHE A 1 85 ? 14.157 -6.049 -5.036 1.00 88.12 85 PHE A N 1
ATOM 703 C CA . PHE A 1 85 ? 14.819 -4.818 -4.614 1.00 88.12 85 PHE A CA 1
ATOM 704 C C . PHE A 1 85 ? 15.227 -4.817 -3.132 1.00 88.12 85 PHE A C 1
ATOM 706 O O . PHE A 1 85 ? 15.691 -3.788 -2.659 1.00 88.12 85 PHE A O 1
ATOM 713 N N . CYS A 1 86 ? 15.080 -5.937 -2.410 1.00 87.88 86 CYS A N 1
ATOM 714 C CA . CYS A 1 86 ? 15.467 -6.050 -0.997 1.00 87.88 86 CYS A CA 1
ATOM 715 C C . CYS A 1 86 ? 16.967 -5.769 -0.786 1.00 87.88 86 CYS A C 1
ATOM 717 O O . CYS A 1 86 ? 17.342 -5.018 0.114 1.00 87.88 86 CYS A O 1
ATOM 719 N N . ASP A 1 87 ? 17.807 -6.300 -1.681 1.00 86.12 87 ASP A N 1
ATOM 720 C CA . ASP A 1 87 ? 19.271 -6.257 -1.542 1.00 86.12 87 ASP A CA 1
ATOM 721 C C . ASP A 1 87 ? 19.939 -5.186 -2.417 1.00 86.12 87 ASP A C 1
ATOM 723 O O . ASP A 1 87 ? 21.140 -4.935 -2.312 1.00 86.12 87 ASP A O 1
ATOM 727 N N . LYS A 1 88 ? 19.183 -4.552 -3.323 1.00 87.94 88 LYS A N 1
ATOM 728 C CA . LYS A 1 88 ? 19.722 -3.578 -4.276 1.00 87.94 88 LYS A CA 1
ATOM 729 C C . LYS A 1 88 ? 18.737 -2.451 -4.542 1.00 87.94 88 LYS A C 1
ATOM 731 O O . LYS A 1 88 ? 17.622 -2.680 -5.015 1.00 87.94 88 LYS A O 1
ATOM 736 N N . LEU A 1 89 ? 19.215 -1.218 -4.362 1.00 88.19 89 LEU A N 1
ATOM 737 C CA . LEU A 1 89 ? 18.457 -0.020 -4.699 1.00 88.19 89 LEU A CA 1
ATOM 738 C C . LEU A 1 89 ? 18.050 -0.041 -6.191 1.00 88.19 89 LEU A C 1
ATOM 740 O O . LEU A 1 89 ? 18.912 -0.213 -7.063 1.00 88.19 89 LEU A O 1
ATOM 744 N N . PRO A 1 90 ? 16.763 0.168 -6.519 1.00 89.19 90 PRO A N 1
ATOM 745 C CA . PRO A 1 90 ? 16.298 0.197 -7.899 1.00 89.19 90 PRO A CA 1
ATOM 746 C C . PRO A 1 90 ? 16.970 1.299 -8.730 1.00 89.19 90 PRO A C 1
ATOM 748 O O . PRO A 1 90 ? 17.099 2.450 -8.307 1.00 89.19 90 PRO A O 1
ATOM 751 N N . GLU A 1 91 ? 17.295 1.001 -9.988 1.00 90.31 91 GLU A N 1
ATOM 752 C CA . GLU A 1 91 ? 17.830 2.007 -10.920 1.00 90.31 91 GLU A CA 1
ATOM 753 C C . GLU A 1 91 ? 16.804 3.089 -11.273 1.00 90.31 91 GLU A C 1
ATOM 755 O O . GLU A 1 91 ? 17.164 4.243 -11.522 1.00 90.31 91 GLU A O 1
ATOM 760 N N . ARG A 1 92 ? 15.513 2.741 -11.247 1.00 91.62 92 ARG A N 1
ATOM 761 C CA . ARG A 1 92 ? 14.397 3.624 -11.600 1.00 91.62 92 ARG A CA 1
ATOM 762 C C . ARG A 1 92 ? 13.408 3.747 -10.448 1.00 91.62 92 ARG A C 1
ATOM 764 O O . ARG A 1 92 ? 13.169 2.792 -9.712 1.00 91.62 92 ARG A O 1
ATOM 771 N N . ARG A 1 93 ? 12.815 4.935 -10.342 1.00 93.12 93 ARG A N 1
ATOM 772 C CA . ARG A 1 93 ? 11.657 5.208 -9.482 1.00 93.12 93 ARG A CA 1
ATOM 773 C C . ARG A 1 93 ? 10.450 4.372 -9.910 1.00 93.12 93 ARG A C 1
ATOM 775 O O . ARG A 1 93 ? 10.400 3.883 -11.041 1.00 93.12 93 ARG A O 1
ATOM 782 N N . SER A 1 94 ? 9.487 4.215 -9.009 1.00 93.19 94 SER A N 1
ATOM 783 C CA . SER A 1 94 ? 8.209 3.584 -9.343 1.00 93.19 94 SER A CA 1
ATOM 784 C C . SER A 1 94 ? 7.435 4.445 -10.342 1.00 93.19 94 SER A C 1
ATOM 786 O O . SER A 1 94 ? 7.531 5.674 -10.334 1.00 93.19 94 SER A O 1
ATOM 788 N N . ALA A 1 95 ? 6.683 3.798 -11.231 1.00 92.81 95 ALA A N 1
ATOM 789 C CA . ALA A 1 95 ? 5.844 4.508 -12.189 1.00 92.81 95 ALA A CA 1
ATOM 790 C C . ALA A 1 95 ? 4.626 5.107 -11.478 1.00 92.81 95 ALA A C 1
ATOM 792 O O . ALA A 1 95 ? 4.112 4.520 -10.529 1.00 92.81 95 ALA A O 1
ATOM 793 N N . ARG A 1 96 ? 4.108 6.234 -11.978 1.00 93.38 96 ARG A N 1
ATOM 794 C CA . ARG A 1 96 ? 2.919 6.879 -11.399 1.00 93.38 96 ARG A CA 1
ATOM 795 C C . ARG A 1 96 ? 1.685 5.969 -11.395 1.00 93.38 96 ARG A C 1
ATOM 797 O O . ARG A 1 96 ? 0.879 6.041 -10.478 1.00 93.38 96 ARG A O 1
ATOM 804 N N . SER A 1 97 ? 1.578 5.057 -12.36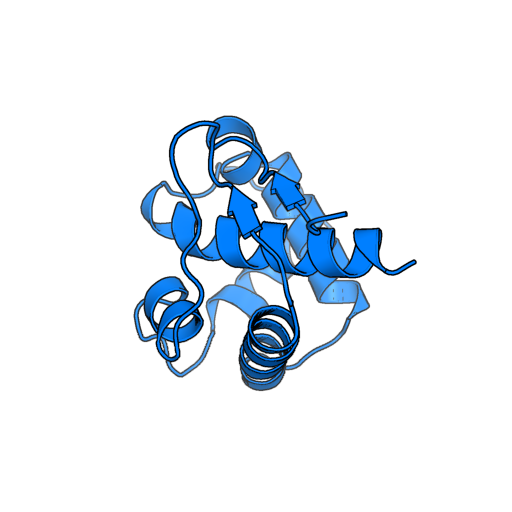3 1.00 91.12 97 SER A N 1
ATOM 805 C CA . SER A 1 97 ? 0.530 4.027 -12.406 1.00 91.12 97 SER A CA 1
ATOM 806 C C . SER A 1 97 ? 0.551 3.067 -11.209 1.00 91.12 97 SER A C 1
ATOM 808 O O . SER A 1 97 ? -0.437 2.394 -10.953 1.00 91.12 97 SER A O 1
ATOM 810 N N . GLN A 1 98 ? 1.654 3.005 -10.457 1.00 92.00 98 GLN A N 1
ATOM 811 C CA . GLN A 1 98 ? 1.787 2.182 -9.252 1.00 92.00 98 GLN A CA 1
ATOM 812 C C . GLN A 1 98 ? 1.385 2.936 -7.977 1.00 92.00 98 GLN A C 1
ATOM 814 O O . GLN A 1 98 ? 1.446 2.355 -6.898 1.00 92.00 98 GLN A O 1
ATOM 819 N N . LEU A 1 99 ? 0.989 4.212 -8.070 1.00 94.88 99 LEU A N 1
ATOM 820 C CA . LEU A 1 99 ? 0.756 5.060 -6.901 1.00 94.88 99 LEU A CA 1
ATOM 821 C C . LEU A 1 99 ? -0.316 4.492 -5.964 1.00 94.88 99 LEU A C 1
ATOM 823 O O . LEU A 1 99 ? -0.055 4.398 -4.771 1.00 94.88 99 LEU A O 1
ATOM 827 N N . LEU A 1 100 ? -1.466 4.058 -6.491 1.00 95.00 100 LEU A N 1
ATOM 828 C CA . LEU A 1 100 ? -2.543 3.491 -5.669 1.00 95.00 100 LEU A CA 1
ATOM 829 C C . LEU A 1 100 ? -2.072 2.255 -4.888 1.00 95.00 100 LEU A C 1
ATOM 831 O O . LEU A 1 100 ? -2.321 2.131 -3.695 1.00 95.00 100 LEU A O 1
ATOM 835 N N . LYS A 1 101 ? -1.304 1.379 -5.538 1.00 93.94 101 LYS A N 1
ATOM 836 C CA . LYS A 1 101 ? -0.698 0.205 -4.899 1.00 93.94 101 LYS A CA 1
ATOM 837 C C . LYS A 1 101 ? 0.231 0.581 -3.756 1.00 93.94 101 LYS A C 1
ATOM 839 O O . LYS A 1 101 ? 0.166 -0.007 -2.684 1.00 93.94 101 LYS A O 1
ATOM 844 N N . LEU A 1 102 ? 1.082 1.577 -3.978 1.00 95.81 102 LEU A N 1
ATOM 845 C CA . LEU A 1 102 ? 2.020 2.058 -2.966 1.00 95.81 102 LEU A CA 1
ATOM 846 C C . LEU A 1 102 ? 1.284 2.754 -1.812 1.00 95.81 102 LEU A C 1
ATOM 848 O O . LEU A 1 102 ? 1.688 2.595 -0.670 1.00 95.81 102 LEU A O 1
ATOM 852 N N . GLN A 1 103 ? 0.182 3.456 -2.088 1.00 96.88 103 GLN A N 1
ATOM 853 C CA . GLN A 1 103 ? -0.698 4.029 -1.064 1.00 96.88 103 GLN A CA 1
ATOM 854 C C . GLN A 1 103 ? -1.371 2.950 -0.211 1.00 96.88 103 GLN A C 1
ATOM 856 O O . GLN A 1 103 ? -1.433 3.107 1.002 1.00 96.88 103 GLN A O 1
ATOM 861 N N . VAL A 1 104 ? -1.834 1.857 -0.825 1.00 96.50 104 VAL A N 1
ATOM 862 C CA . VAL A 1 104 ? -2.410 0.699 -0.122 1.00 96.50 104 VAL A CA 1
ATOM 863 C C . VAL A 1 104 ? -1.386 0.062 0.821 1.00 96.50 104 VAL A C 1
ATOM 865 O O . VAL A 1 104 ? -1.696 -0.173 1.985 1.00 96.50 104 VAL A O 1
ATOM 868 N N . PHE A 1 105 ? -0.148 -0.152 0.364 1.00 96.12 105 PHE A N 1
ATOM 869 C CA . PHE A 1 105 ? 0.913 -0.648 1.245 1.00 96.12 105 PHE A CA 1
ATOM 870 C C . PHE A 1 105 ? 1.238 0.343 2.370 1.00 96.12 105 PHE A C 1
ATOM 872 O O . PHE A 1 105 ? 1.257 -0.051 3.532 1.00 96.12 105 PHE A O 1
ATOM 879 N N . ASP A 1 106 ? 1.453 1.625 2.053 1.00 97.31 106 ASP A N 1
ATOM 880 C CA . ASP A 1 106 ? 1.751 2.663 3.053 1.00 97.31 106 ASP A CA 1
ATOM 881 C C . ASP A 1 106 ? 0.664 2.748 4.128 1.00 97.31 106 ASP A C 1
ATOM 883 O O . ASP A 1 106 ? 0.977 2.867 5.311 1.00 97.31 106 ASP A O 1
ATOM 887 N N . 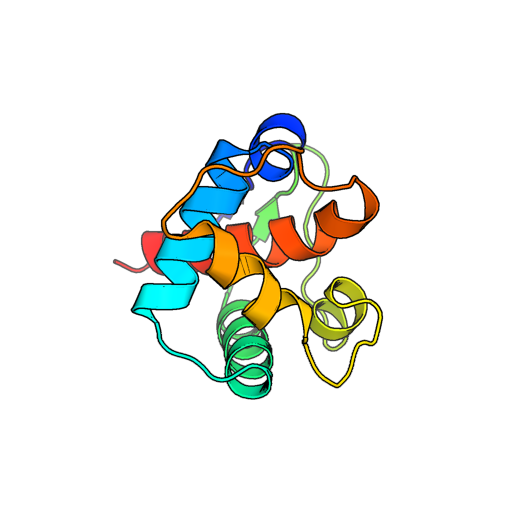ALA A 1 107 ? -0.602 2.646 3.717 1.00 97.12 107 ALA A N 1
ATOM 888 C CA . ALA A 1 107 ? -1.749 2.602 4.609 1.00 97.12 107 ALA A CA 1
ATOM 889 C C . ALA A 1 107 ? -1.645 1.427 5.583 1.00 97.12 107 ALA A C 1
ATOM 891 O O . ALA A 1 107 ? -1.648 1.644 6.791 1.00 97.12 107 ALA A O 1
ATOM 892 N N . VAL A 1 108 ? -1.489 0.206 5.067 1.00 96.62 108 VAL A N 1
ATOM 893 C CA . VAL A 1 108 ? -1.413 -1.016 5.879 1.00 96.62 108 VAL A CA 1
ATOM 894 C C . VAL A 1 108 ? -0.260 -0.965 6.876 1.00 96.62 108 VAL A C 1
ATOM 896 O O . VAL A 1 108 ? -0.465 -1.224 8.058 1.00 96.62 108 VAL A O 1
ATOM 899 N N . PHE A 1 109 ? 0.940 -0.573 6.446 1.00 96.06 109 PHE A N 1
ATOM 900 C CA . PHE A 1 109 ? 2.080 -0.482 7.362 1.00 96.06 109 PHE A CA 1
ATOM 901 C C . PHE A 1 109 ? 1.874 0.567 8.457 1.00 96.06 109 PHE A C 1
ATOM 903 O O . PHE A 1 109 ? 2.206 0.311 9.612 1.00 96.06 109 PHE A O 1
ATOM 910 N N . LYS A 1 110 ? 1.277 1.717 8.134 1.00 95.88 110 LYS A N 1
ATOM 911 C CA . LYS A 1 110 ? 0.970 2.748 9.136 1.00 95.88 110 LYS A CA 1
ATOM 912 C C . LYS A 1 110 ? -0.162 2.361 10.076 1.00 95.88 110 LYS A C 1
ATOM 914 O O . LYS A 1 110 ? -0.148 2.809 11.217 1.00 95.88 110 LYS A O 1
ATOM 919 N N . ILE A 1 111 ? -1.124 1.557 9.616 1.00 95.38 111 ILE A N 1
ATOM 920 C CA . ILE A 1 111 ? -2.160 0.983 10.482 1.00 95.38 111 ILE A CA 1
ATOM 921 C C . ILE A 1 111 ? -1.481 0.132 11.544 1.00 95.38 111 ILE A C 1
ATOM 923 O O . ILE A 1 111 ? -1.644 0.412 12.726 1.00 95.38 111 ILE A O 1
ATOM 927 N N . LEU A 1 112 ? -0.638 -0.812 11.124 1.00 93.94 112 LEU A N 1
ATOM 928 C CA . LEU A 1 112 ? 0.063 -1.712 12.038 1.00 93.94 112 LEU A CA 1
ATOM 929 C C . LEU A 1 112 ? 0.959 -0.955 13.027 1.00 93.94 112 LEU A C 1
ATOM 931 O O . LEU A 1 112 ? 0.876 -1.191 14.224 1.00 93.94 112 LEU A O 1
ATOM 935 N N . GLN A 1 113 ? 1.725 0.032 12.555 1.00 91.81 113 GLN A N 1
ATOM 936 C CA . GLN A 1 113 ? 2.560 0.883 13.418 1.00 91.81 113 GLN A CA 1
ATOM 937 C C . GLN A 1 113 ? 1.763 1.756 14.399 1.00 91.81 113 GLN A C 1
ATOM 939 O O . GLN A 1 113 ? 2.338 2.295 15.337 1.00 91.81 113 GLN A O 1
ATOM 944 N N . SER A 1 114 ? 0.467 1.974 14.158 1.00 87.94 114 SER A N 1
ATOM 945 C CA . SER A 1 114 ? -0.397 2.745 15.062 1.00 87.94 114 SER A CA 1
ATOM 946 C C . SER A 1 114 ? -1.061 1.896 16.147 1.00 87.94 114 SER A C 1
ATOM 948 O O . SER A 1 114 ? -1.704 2.454 17.037 1.00 87.94 114 SER A O 1
ATOM 950 N N . GLU A 1 115 ? -0.956 0.570 16.037 1.00 78.69 115 GLU A N 1
ATOM 951 C CA . GLU A 1 115 ? -1.539 -0.397 16.973 1.00 78.69 115 GLU A CA 1
ATOM 952 C C . GLU A 1 115 ? -0.503 -1.034 17.911 1.00 78.69 115 GLU A C 1
ATOM 954 O O . GLU A 1 115 ? -0.900 -1.621 18.919 1.00 78.69 115 GLU A O 1
ATOM 959 N N . GLU A 1 116 ? 0.790 -0.880 17.607 1.00 65.75 116 GLU A N 1
ATOM 960 C CA . GLU A 1 116 ? 1.932 -1.177 18.490 1.00 65.75 116 GLU A CA 1
ATOM 961 C C . GLU A 1 116 ? 2.191 -0.050 19.505 1.00 65.75 116 GLU A C 1
ATOM 963 O O . GLU A 1 116 ? 2.490 -0.382 20.677 1.00 65.75 116 GLU A O 1
#

pLDDT: mean 90.2, std 7.4, range [53.53, 97.31]

Secondary structure (DSSP, 8-state):
--EEEEPPPHHHHTSHHHHHHHHHHHHHT---HHHHHHHHHHHHHH--EEEEEETTEE----TTHHHHHHTT-TT-HHHHHHHTTSSS--SSPPPGGGHHHHHHHHHHHHHHHTT-

Foldseek 3Di:
DADEAEFDAPCCLQDLVVLLVLLQVLVVVVAALVRVLVLLLVLLVPDRHWYHPDPPDTDDDDPCLSCVLCVVPVRSVVSVVSNVSNVPRDPGTHDPSNRSVSRSSRVSVRSVVVVD